Protein AF-A0A2D8QT97-F1 (afdb_monomer_lite)

Radius of gyration: 22.18 Å; chains: 1; bounding box: 43×36×55 Å

Sequence (102 aa):
MDELIPLLGMLVAIIIPLATFVWLYFEEKGKRQTILEIAKHMDDASKVEELLGIFDERKKEPIDYRRGGVITLFVGIGIYLLGFASMGSFFEGIGLLVGAIG

Secondary structure (DSSP, 8-state):
-TTHHHHHHHHHHHHHHHHHHHHHHHHHHHHHHHHHHHHHT-S-HHHHHHHHHHHHS---S---HHHHHHHHHHHHHHHHHHIIIII-HHHHHHHHHHHHH-

Foldseek 3Di:
DVVVVVVVVVVVVVVVVVVVVVVVVVVVVVVVVVLVVVVVVDPDVVVNVVVVVVVVVVPPDPPPVVVVLVVQLVQLVVQLVVCVPPVHDVSVVVSVVSNVVD

Structure (mmCIF, N/CA/C/O backbone):
data_AF-A0A2D8QT97-F1
#
_entry.id   AF-A0A2D8QT97-F1
#
loop_
_atom_site.group_PDB
_atom_site.id
_atom_site.type_symbol
_atom_site.label_atom_id
_atom_site.label_alt_id
_atom_site.label_comp_id
_atom_site.label_asym_id
_atom_site.label_entity_id
_atom_site.label_seq_id
_atom_site.pdbx_PDB_ins_code
_atom_site.Cartn_x
_atom_site.Cartn_y
_atom_site.Cartn_z
_atom_site.occupancy
_atom_site.B_iso_or_equiv
_atom_site.auth_seq_id
_atom_site.auth_comp_id
_atom_site.auth_asym_id
_atom_site.auth_atom_id
_atom_site.pdbx_PDB_model_num
ATOM 1 N N . MET A 1 1 ? 7.659 21.836 -21.345 1.00 60.66 1 MET A N 1
ATOM 2 C CA . MET A 1 1 ? 6.516 20.913 -21.141 1.00 60.66 1 MET A CA 1
ATOM 3 C C . MET A 1 1 ? 6.981 19.616 -20.489 1.00 60.66 1 MET A C 1
ATOM 5 O O . MET A 1 1 ? 6.235 19.068 -19.688 1.00 60.66 1 MET A O 1
ATOM 9 N N . ASP A 1 2 ? 8.222 19.190 -20.746 1.00 69.31 2 ASP A N 1
ATOM 10 C CA . ASP A 1 2 ? 8.785 17.928 -20.243 1.00 69.31 2 ASP A CA 1
ATOM 11 C C . ASP A 1 2 ? 8.944 17.844 -18.714 1.00 69.31 2 ASP A C 1
ATOM 13 O O . ASP A 1 2 ? 8.832 16.760 -18.161 1.00 69.31 2 ASP A O 1
ATOM 17 N N . GLU A 1 3 ? 9.112 18.965 -18.002 1.00 77.50 3 GLU A N 1
ATOM 18 C CA . GLU A 1 3 ? 9.216 18.983 -16.526 1.00 77.50 3 GLU A CA 1
ATOM 19 C C . GLU A 1 3 ? 7.862 19.112 -15.805 1.00 77.50 3 GLU A C 1
ATOM 21 O O . GLU A 1 3 ? 7.739 18.760 -14.632 1.00 77.50 3 GLU A O 1
ATOM 26 N N . LEU A 1 4 ? 6.815 19.562 -16.504 1.00 83.38 4 LEU A N 1
ATOM 27 C CA . LEU A 1 4 ? 5.486 19.755 -15.914 1.00 83.38 4 LEU A CA 1
ATOM 28 C C . LEU A 1 4 ? 4.791 18.410 -15.646 1.00 83.38 4 LEU A C 1
ATOM 30 O O . LEU A 1 4 ? 4.108 18.252 -14.637 1.00 83.38 4 LEU A O 1
ATOM 34 N N . ILE A 1 5 ? 4.989 17.435 -16.539 1.00 83.50 5 ILE A N 1
ATOM 35 C CA . ILE A 1 5 ? 4.374 16.104 -16.449 1.00 83.50 5 ILE A CA 1
ATOM 36 C C . ILE A 1 5 ? 4.911 15.321 -15.230 1.00 83.50 5 ILE A C 1
ATOM 38 O O . ILE A 1 5 ? 4.091 14.866 -14.428 1.00 83.50 5 ILE A O 1
ATOM 42 N N . PRO A 1 6 ? 6.239 15.214 -15.002 1.00 83.69 6 PRO A N 1
ATOM 43 C CA . PRO A 1 6 ? 6.788 14.601 -13.791 1.00 83.69 6 PRO A CA 1
ATOM 44 C C . PRO A 1 6 ? 6.348 15.305 -12.502 1.00 83.69 6 PRO A C 1
ATOM 46 O O . PRO A 1 6 ? 6.034 14.643 -11.513 1.00 83.69 6 PRO A O 1
ATOM 49 N N . LEU A 1 7 ? 6.287 16.642 -12.513 1.00 87.44 7 LEU A N 1
ATOM 50 C CA . LEU A 1 7 ? 5.887 17.436 -11.350 1.00 87.44 7 LEU A CA 1
ATOM 51 C C . LEU A 1 7 ? 4.429 17.171 -10.950 1.00 87.44 7 LEU A C 1
ATOM 53 O O . LEU A 1 7 ? 4.136 16.959 -9.773 1.00 87.44 7 LEU A O 1
ATOM 57 N N . LEU A 1 8 ? 3.520 17.131 -11.928 1.00 87.06 8 LEU A N 1
ATOM 58 C CA . LEU A 1 8 ? 2.114 16.797 -11.697 1.00 87.06 8 LEU A CA 1
ATOM 59 C C . LEU A 1 8 ? 1.950 15.353 -11.204 1.00 87.06 8 LEU A C 1
ATOM 61 O O . LEU A 1 8 ? 1.160 15.113 -10.294 1.00 87.06 8 LEU A O 1
ATOM 65 N N . GLY A 1 9 ? 2.732 14.409 -11.739 1.00 82.69 9 GLY A N 1
ATOM 66 C CA . GLY A 1 9 ? 2.736 13.019 -11.275 1.00 82.69 9 GLY A CA 1
ATOM 67 C C . GLY A 1 9 ? 3.118 12.885 -9.797 1.00 82.69 9 GLY A C 1
ATOM 68 O O . GLY A 1 9 ? 2.410 12.231 -9.031 1.00 82.69 9 GLY A O 1
ATOM 69 N N . MET A 1 10 ? 4.188 13.564 -9.369 1.00 89.38 10 MET A N 1
ATOM 70 C CA . MET A 1 10 ? 4.606 13.581 -7.961 1.00 89.38 10 MET A CA 1
ATOM 71 C C . MET A 1 10 ? 3.567 14.248 -7.051 1.00 89.38 10 MET A C 1
ATOM 73 O O . MET A 1 10 ? 3.303 13.754 -5.955 1.00 89.38 10 MET A O 1
ATOM 77 N N . LEU A 1 11 ? 2.933 15.334 -7.505 1.00 88.69 11 LEU A N 1
ATOM 78 C CA . LEU A 1 11 ? 1.874 15.999 -6.742 1.00 88.69 11 LEU A CA 1
ATOM 79 C C . LEU A 1 11 ? 0.670 15.081 -6.524 1.00 88.69 11 LEU A C 1
ATOM 81 O O . LEU A 1 11 ? 0.197 14.958 -5.396 1.00 88.69 11 LEU A O 1
ATOM 85 N N . VAL A 1 12 ? 0.203 14.389 -7.566 1.00 88.88 12 VAL A N 1
ATOM 86 C CA . VAL A 1 12 ? -0.920 13.443 -7.457 1.00 88.88 12 VAL A CA 1
ATOM 87 C C . VAL A 1 12 ? -0.585 12.305 -6.489 1.00 88.88 12 VAL A C 1
ATOM 89 O O . VAL A 1 12 ? -1.412 11.957 -5.644 1.00 88.88 12 VAL A O 1
ATOM 92 N N . ALA A 1 13 ? 0.643 11.781 -6.550 1.00 82.94 13 ALA A N 1
ATOM 93 C CA . ALA A 1 13 ? 1.108 10.717 -5.663 1.00 82.94 13 ALA A CA 1
ATOM 94 C C . ALA A 1 13 ? 1.127 11.116 -4.177 1.00 82.94 13 ALA A C 1
ATOM 96 O O . ALA A 1 13 ? 0.991 10.248 -3.321 1.00 82.94 13 ALA A O 1
ATOM 97 N N . ILE A 1 14 ? 1.265 12.406 -3.858 1.00 91.12 14 ILE A N 1
ATOM 98 C CA . ILE A 1 14 ? 1.238 12.921 -2.479 1.00 91.12 14 ILE A CA 1
ATOM 99 C C . ILE A 1 14 ? -0.188 13.300 -2.057 1.00 91.12 14 ILE A C 1
ATOM 101 O O . ILE A 1 14 ? -0.610 13.015 -0.934 1.00 91.12 14 ILE A O 1
ATOM 105 N N . ILE A 1 15 ? -0.951 13.924 -2.958 1.00 92.12 15 ILE A N 1
ATOM 106 C CA . ILE A 1 15 ? -2.308 14.410 -2.679 1.00 92.12 15 ILE A CA 1
ATOM 107 C C . ILE A 1 15 ? -3.254 13.247 -2.372 1.00 92.12 15 ILE A C 1
ATOM 109 O O . ILE A 1 15 ? -4.049 13.356 -1.440 1.00 92.12 15 ILE A O 1
ATOM 113 N N . ILE A 1 16 ? -3.165 12.134 -3.111 1.00 90.69 16 ILE A N 1
ATOM 114 C CA . ILE A 1 16 ? -4.070 10.991 -2.920 1.00 90.69 16 ILE A CA 1
ATOM 115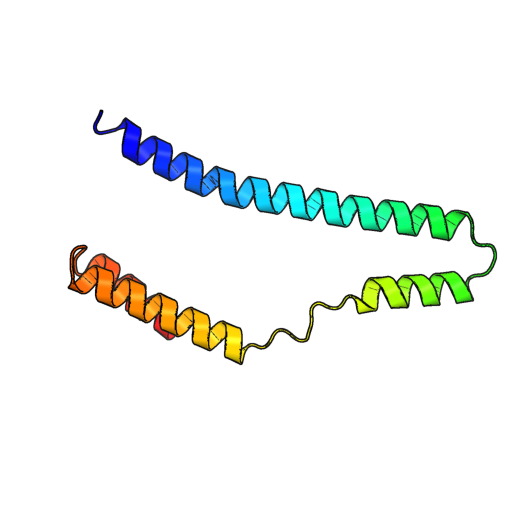 C C . ILE A 1 16 ? -3.929 10.392 -1.506 1.00 90.69 16 ILE A C 1
ATOM 117 O O . ILE A 1 16 ? -4.939 10.348 -0.798 1.00 90.69 16 ILE A O 1
ATOM 121 N N . PRO A 1 17 ? -2.729 9.999 -1.027 1.00 89.75 17 PRO A N 1
ATOM 122 C CA . PRO A 1 17 ? -2.556 9.535 0.346 1.00 89.75 17 PRO A CA 1
ATOM 123 C C . PRO A 1 17 ? -3.043 10.555 1.373 1.00 89.75 17 PRO A C 1
ATOM 125 O O . PRO A 1 17 ? -3.833 10.202 2.247 1.00 89.75 17 PRO A O 1
ATOM 128 N N . LEU A 1 18 ? -2.654 11.828 1.246 1.00 89.94 18 LEU A N 1
ATOM 129 C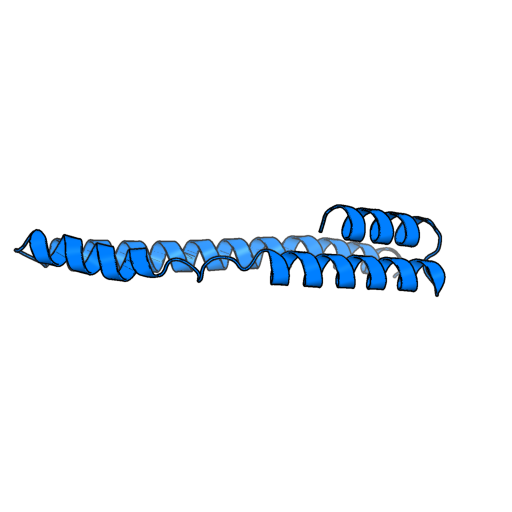 CA . LEU A 1 18 ? -3.073 12.866 2.192 1.00 89.94 18 LEU A CA 1
ATOM 130 C C . LEU A 1 18 ? -4.597 12.998 2.265 1.00 89.94 18 LEU A C 1
ATOM 132 O O . LEU A 1 18 ? -5.150 13.038 3.361 1.00 89.94 18 LEU A O 1
ATOM 136 N N . ALA A 1 19 ? -5.284 13.001 1.123 1.00 89.56 19 ALA A N 1
ATOM 137 C CA . ALA A 1 19 ? -6.740 13.058 1.078 1.00 89.56 19 ALA A CA 1
ATOM 138 C C . ALA A 1 19 ? -7.378 11.838 1.760 1.00 89.56 19 ALA A C 1
ATOM 140 O O . ALA A 1 19 ? -8.303 12.000 2.558 1.00 89.56 19 ALA A O 1
ATOM 141 N N . THR A 1 20 ? -6.858 10.629 1.510 1.00 88.88 20 THR A N 1
ATOM 142 C CA . THR A 1 20 ? -7.362 9.410 2.166 1.00 88.88 20 THR A CA 1
ATOM 143 C C . THR A 1 20 ? -7.163 9.438 3.682 1.00 88.88 20 THR A C 1
ATOM 145 O O . THR A 1 20 ? -8.086 9.099 4.420 1.00 88.88 20 THR A O 1
ATOM 148 N N . PHE A 1 21 ? -6.011 9.915 4.168 1.00 88.31 21 PHE A N 1
ATOM 149 C CA . PHE A 1 21 ? -5.744 10.055 5.601 1.00 88.31 21 PHE A CA 1
ATOM 150 C C . PHE A 1 21 ? -6.637 11.105 6.260 1.00 88.31 21 PHE A C 1
ATOM 152 O O . PHE A 1 21 ? -7.168 10.865 7.342 1.00 88.31 21 PHE A O 1
ATOM 159 N N . VAL A 1 22 ? -6.825 12.257 5.611 1.00 90.75 22 VAL A N 1
ATOM 160 C CA . VAL A 1 22 ? -7.700 13.321 6.118 1.00 90.75 22 VAL A CA 1
ATOM 161 C C . VAL A 1 22 ? -9.141 12.827 6.217 1.00 90.75 22 VAL A C 1
ATOM 163 O O . VAL A 1 22 ? -9.788 13.040 7.241 1.00 90.75 22 VAL A O 1
ATOM 166 N N . TRP A 1 23 ? -9.637 12.129 5.195 1.00 87.50 23 TRP A N 1
ATOM 167 C CA . TRP A 1 23 ? -10.977 11.553 5.228 1.00 87.50 23 TRP A CA 1
ATOM 168 C C . TRP A 1 23 ? -11.117 10.532 6.364 1.00 87.50 23 TRP A C 1
ATOM 170 O O . TRP A 1 23 ? -12.007 10.688 7.200 1.00 87.50 23 TRP A O 1
ATOM 180 N N . LEU A 1 24 ? -10.202 9.562 6.466 1.00 80.62 24 LEU A N 1
ATOM 181 C CA . LEU A 1 24 ? -10.200 8.573 7.552 1.00 80.62 24 LEU A CA 1
ATOM 182 C C . LEU A 1 24 ? -10.199 9.240 8.935 1.00 80.62 24 LEU A C 1
ATOM 184 O O . LEU A 1 24 ? -10.980 8.859 9.806 1.00 80.62 24 LEU A O 1
ATOM 188 N N . TYR A 1 25 ? -9.386 10.283 9.120 1.00 85.44 25 TYR A N 1
ATOM 189 C CA . TYR A 1 25 ? -9.326 11.043 10.368 1.00 85.44 25 TYR A CA 1
ATOM 190 C C . TYR A 1 25 ? -10.667 11.700 10.717 1.00 85.44 25 TYR A C 1
ATOM 192 O O . TYR A 1 25 ? -11.128 11.601 11.855 1.00 85.44 25 TYR A O 1
ATOM 200 N N . PHE A 1 26 ? -11.308 12.372 9.757 1.00 86.06 26 PHE A N 1
ATOM 201 C CA . PHE A 1 26 ? -12.602 13.013 10.000 1.00 86.06 26 PHE A CA 1
ATOM 202 C C . PHE A 1 26 ? -13.720 11.996 10.229 1.00 86.06 26 PHE A C 1
ATOM 204 O O . PHE A 1 26 ? -14.580 12.230 11.078 1.00 86.06 26 PHE A O 1
ATOM 211 N N . GLU A 1 27 ? -13.693 10.858 9.535 1.00 82.31 27 GLU A N 1
ATOM 212 C CA . GLU A 1 27 ? -14.674 9.792 9.721 1.00 82.31 27 GLU A CA 1
ATOM 213 C C . GLU A 1 27 ? -14.574 9.173 11.125 1.00 82.31 27 GLU A C 1
ATOM 215 O O . GLU A 1 27 ? -15.584 9.020 11.816 1.00 82.31 27 GLU A O 1
ATOM 220 N N . GLU A 1 28 ? -13.360 8.872 11.593 1.00 78.12 28 GLU A N 1
ATOM 221 C CA . GLU A 1 28 ? -13.136 8.363 12.950 1.00 78.12 28 GLU A CA 1
ATOM 222 C C . GLU A 1 28 ? -13.472 9.403 14.023 1.00 78.12 28 GLU A C 1
ATOM 224 O O . GLU A 1 28 ? -14.086 9.075 15.043 1.00 78.12 28 GLU A O 1
ATOM 229 N N . LYS A 1 29 ? -13.105 10.669 13.796 1.00 78.25 29 LYS A N 1
ATOM 230 C CA . LYS A 1 29 ? -13.398 11.762 14.728 1.00 78.25 29 LYS A CA 1
ATOM 231 C C . LYS A 1 29 ? -14.902 11.985 14.876 1.00 78.25 29 LYS A C 1
ATOM 233 O O . LYS A 1 29 ? -15.368 12.130 16.004 1.00 78.25 29 LYS A O 1
ATOM 238 N N . GLY A 1 30 ? -15.648 11.958 13.770 1.00 77.88 30 GLY A N 1
ATOM 239 C CA . GLY A 1 30 ? -17.107 12.066 13.776 1.00 77.88 30 GLY A CA 1
ATOM 240 C C . GLY A 1 30 ? -17.756 10.934 14.571 1.00 77.88 30 GLY A C 1
ATOM 241 O O . GLY A 1 30 ? -18.522 11.197 15.494 1.00 77.88 30 GLY A O 1
ATOM 242 N N . LYS A 1 31 ? -17.362 9.680 14.306 1.00 75.62 31 LYS A N 1
ATOM 243 C CA . LYS A 1 31 ? -17.861 8.505 15.047 1.00 75.62 31 LYS A CA 1
ATOM 244 C C . LYS A 1 31 ? -17.612 8.624 16.553 1.00 75.62 31 LYS A C 1
ATOM 246 O O . LYS A 1 31 ? -18.523 8.398 17.344 1.00 75.62 31 LYS A O 1
ATOM 251 N N . ARG A 1 32 ? -16.404 9.032 16.960 1.00 75.62 32 ARG A N 1
ATOM 252 C CA . ARG A 1 32 ? -16.051 9.206 18.380 1.00 75.62 32 ARG A CA 1
ATOM 253 C C . ARG A 1 32 ? -16.857 10.308 19.061 1.00 75.62 32 ARG A C 1
ATOM 255 O O . ARG A 1 32 ? -17.264 10.124 20.203 1.00 75.62 32 ARG A O 1
ATOM 262 N N . GLN A 1 33 ? -17.091 11.433 18.386 1.00 78.12 33 GLN A N 1
ATOM 263 C CA . GLN A 1 33 ? -17.899 12.523 18.941 1.00 78.12 33 GLN A CA 1
ATOM 264 C C . GLN A 1 33 ? -19.350 12.093 19.160 1.00 78.12 33 GLN A C 1
ATOM 266 O O . GLN A 1 33 ? -19.879 12.316 20.244 1.00 78.12 33 GLN A O 1
ATOM 271 N N . THR A 1 34 ? -19.953 11.397 18.193 1.00 77.94 34 THR A N 1
ATOM 272 C CA . THR A 1 34 ? -21.323 10.881 18.318 1.00 77.94 34 THR A CA 1
ATOM 273 C C . THR A 1 34 ? -21.457 9.872 19.459 1.00 77.94 34 THR A C 1
ATOM 275 O O . THR A 1 34 ? -22.394 9.965 20.246 1.00 77.94 34 THR A O 1
ATOM 278 N N . ILE A 1 35 ? -20.500 8.949 19.612 1.00 72.56 35 ILE A N 1
ATOM 279 C CA . ILE A 1 35 ? -20.483 7.998 20.739 1.00 72.56 35 ILE A CA 1
ATOM 280 C C . ILE A 1 35 ? -20.404 8.743 22.077 1.00 72.56 35 ILE A C 1
ATOM 282 O O . ILE A 1 35 ? -21.113 8.407 23.022 1.00 72.56 35 ILE A O 1
ATOM 286 N N . LEU A 1 36 ? -19.566 9.777 22.156 1.00 76.19 36 LEU A N 1
ATOM 287 C CA . LEU A 1 36 ? -19.347 10.546 23.379 1.00 76.19 36 LEU A CA 1
ATOM 288 C C . LEU A 1 36 ? -20.563 11.413 23.748 1.00 76.19 36 LEU A C 1
ATOM 290 O O . LEU A 1 36 ? -20.843 11.596 24.930 1.00 76.19 36 LEU A O 1
ATOM 294 N N . GLU A 1 37 ? -21.304 11.923 22.762 1.00 78.94 37 GLU A N 1
ATOM 295 C CA . GLU A 1 37 ? -22.587 12.605 22.977 1.00 78.94 37 GLU A CA 1
ATOM 296 C C . GLU A 1 37 ? -23.678 11.637 23.439 1.00 78.94 37 GLU A C 1
ATOM 298 O O . GLU A 1 37 ? -24.350 11.917 24.429 1.00 78.94 37 GLU A O 1
ATOM 303 N N . ILE A 1 38 ? -23.809 10.470 22.801 1.00 76.62 38 ILE A N 1
ATOM 304 C CA . ILE A 1 38 ? -24.771 9.438 23.214 1.00 76.62 38 ILE A CA 1
ATOM 305 C C . ILE A 1 38 ? -24.480 8.976 24.650 1.00 76.62 38 ILE A C 1
ATOM 307 O O . ILE A 1 38 ? -25.389 8.936 25.474 1.00 76.62 38 ILE A O 1
ATOM 311 N N . ALA A 1 39 ? -23.211 8.722 24.988 1.00 70.69 39 ALA A N 1
ATOM 312 C CA . ALA A 1 39 ? -22.806 8.305 26.331 1.00 70.69 39 ALA A CA 1
ATOM 313 C C . ALA A 1 39 ? -23.115 9.354 27.413 1.00 70.69 39 ALA A C 1
ATOM 315 O O . ALA A 1 39 ? -23.451 8.994 28.535 1.00 70.69 39 ALA A O 1
ATOM 316 N N . LYS A 1 40 ? -23.037 10.653 27.093 1.00 75.00 40 LYS A N 1
ATOM 317 C CA . LYS A 1 40 ? -23.375 11.740 28.033 1.00 75.00 40 LYS A CA 1
ATOM 318 C C . LYS A 1 40 ? -24.869 11.858 28.325 1.00 75.00 40 LYS A C 1
ATOM 320 O O . LYS A 1 40 ? -25.230 12.431 29.347 1.00 75.00 40 LYS A O 1
ATOM 325 N N . HIS A 1 41 ? -25.718 11.371 27.424 1.00 75.44 41 HIS A N 1
ATOM 326 C CA . HIS A 1 41 ? -27.175 11.428 27.547 1.00 75.44 41 HIS A CA 1
ATOM 327 C C . HIS A 1 41 ? -27.794 10.099 28.010 1.00 75.44 41 HIS A C 1
ATOM 329 O O . HIS A 1 41 ? -29.016 9.975 28.041 1.00 75.44 41 HIS A O 1
ATOM 335 N N . MET A 1 42 ? -26.971 9.110 28.367 1.00 68.62 42 MET A N 1
ATOM 336 C CA . MET A 1 42 ? -27.417 7.815 28.871 1.00 68.62 42 MET A CA 1
ATOM 337 C C . MET A 1 42 ? -27.129 7.680 30.364 1.00 68.62 42 MET A C 1
ATOM 339 O O . MET A 1 42 ? -25.981 7.746 30.787 1.00 68.62 42 MET A O 1
ATOM 343 N N . ASP A 1 43 ? -28.178 7.433 31.147 1.00 65.62 43 ASP A N 1
ATOM 344 C CA . ASP A 1 43 ? -28.097 7.285 32.608 1.00 65.62 43 ASP A CA 1
ATOM 345 C C . ASP A 1 43 ? -27.659 5.880 33.073 1.00 65.62 43 ASP A C 1
ATOM 347 O O . ASP A 1 43 ? -27.400 5.673 34.257 1.00 65.62 43 ASP A O 1
ATOM 351 N N . ASP A 1 44 ? -27.577 4.901 32.164 1.00 68.94 44 ASP A N 1
ATOM 352 C CA . ASP A 1 44 ? -27.368 3.486 32.496 1.00 68.94 44 ASP A CA 1
ATOM 353 C C . ASP A 1 44 ? -26.082 2.941 31.850 1.00 68.94 44 ASP A C 1
ATOM 355 O O . ASP A 1 44 ? -26.007 2.746 30.630 1.00 68.94 44 ASP A O 1
ATOM 359 N N . ALA A 1 45 ? -25.057 2.702 32.677 1.00 67.00 45 ALA A N 1
ATOM 360 C CA . ALA A 1 45 ? -23.709 2.320 32.244 1.00 67.00 45 ALA A CA 1
ATOM 361 C C . ALA A 1 45 ? -23.688 1.029 31.403 1.00 67.00 45 ALA A C 1
ATOM 363 O O . ALA A 1 45 ? -22.893 0.912 30.471 1.00 67.00 45 ALA A O 1
ATOM 364 N N . SER A 1 46 ? -24.617 0.105 31.665 1.00 67.69 46 SER A N 1
ATOM 365 C CA . SER A 1 46 ? -24.716 -1.182 30.960 1.00 67.69 46 SER A CA 1
ATOM 366 C C . SER A 1 46 ? -25.048 -1.017 29.472 1.00 67.69 46 SER A C 1
ATOM 368 O O . SER A 1 46 ? -24.547 -1.753 28.627 1.00 67.69 46 SER A O 1
ATOM 370 N N . LYS A 1 47 ? -25.866 -0.016 29.124 1.00 67.88 47 LYS A N 1
ATOM 371 C CA . LYS A 1 47 ? -26.249 0.248 27.730 1.00 67.88 47 LYS A CA 1
ATOM 372 C C . LYS A 1 47 ? -25.175 1.027 26.968 1.00 67.88 47 LYS A C 1
ATOM 374 O O . LYS A 1 47 ? -25.101 0.937 25.745 1.00 67.88 47 LYS A O 1
ATOM 379 N N . VAL A 1 48 ? -24.346 1.797 27.677 1.00 69.44 48 VAL A N 1
ATOM 380 C CA . VAL A 1 48 ? -23.174 2.467 27.091 1.00 69.44 48 VAL A CA 1
ATOM 381 C C . VAL A 1 48 ? -22.136 1.429 26.671 1.00 69.44 48 VAL A C 1
ATOM 383 O O . VAL A 1 48 ? -21.565 1.546 25.591 1.00 69.44 48 VAL A O 1
ATOM 386 N N . GLU A 1 49 ? -21.937 0.389 27.482 1.00 67.19 49 GLU A N 1
ATOM 387 C CA . GLU A 1 49 ? -21.044 -0.728 27.167 1.00 67.19 49 GLU A CA 1
ATOM 388 C C . GLU A 1 49 ? -21.553 -1.561 25.981 1.00 67.19 49 GLU A C 1
ATOM 390 O O . GLU A 1 49 ? -20.773 -1.901 25.095 1.00 67.19 49 GLU A O 1
ATOM 395 N N . GLU A 1 50 ? -22.866 -1.789 25.884 1.00 71.75 50 GLU A N 1
ATOM 396 C CA . GLU A 1 50 ? -23.488 -2.455 24.730 1.00 71.75 50 GLU A CA 1
ATOM 397 C C . GLU A 1 50 ? -23.354 -1.630 23.434 1.00 71.75 50 GLU A C 1
ATOM 399 O O . GLU A 1 50 ? -22.995 -2.166 22.386 1.00 71.75 50 GLU A O 1
ATOM 404 N N . LEU A 1 51 ? -23.558 -0.308 23.494 1.00 71.06 51 LEU A N 1
ATOM 405 C CA . LEU A 1 51 ? -23.340 0.578 22.344 1.00 71.06 51 LEU A CA 1
ATOM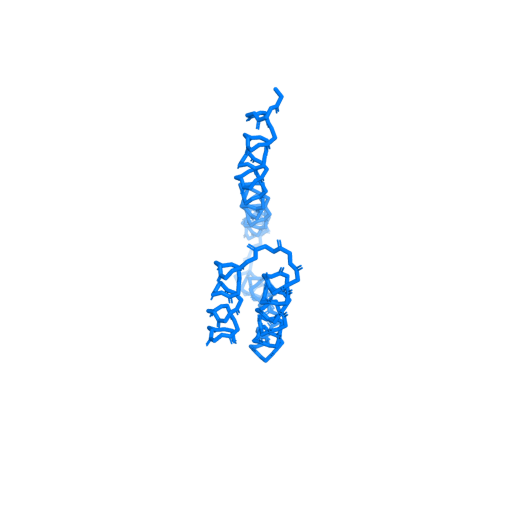 406 C C . LEU A 1 51 ? -21.870 0.640 21.934 1.00 71.06 51 LEU A C 1
ATOM 408 O O . LEU A 1 51 ? -21.574 0.556 20.743 1.00 71.06 51 LEU A O 1
ATOM 412 N N . LEU A 1 52 ? -20.951 0.763 22.895 1.00 69.06 52 LEU A N 1
ATOM 413 C CA . LEU A 1 52 ? -19.517 0.670 22.629 1.00 69.06 52 LEU A CA 1
ATOM 414 C C . LEU A 1 52 ? -19.187 -0.670 21.969 1.00 69.06 52 LEU A C 1
ATOM 416 O O . LEU A 1 52 ? -18.494 -0.667 20.960 1.00 69.06 52 LEU A O 1
ATOM 420 N N . GLY A 1 53 ? -19.764 -1.773 22.450 1.00 69.81 53 GLY A N 1
ATOM 421 C CA . GLY A 1 53 ? -19.655 -3.097 21.843 1.00 69.81 53 GLY A CA 1
ATOM 422 C C . GLY A 1 53 ? -20.105 -3.122 20.382 1.00 69.81 53 GLY A C 1
ATOM 423 O O . GLY A 1 53 ? -19.349 -3.570 19.533 1.00 69.81 53 GLY A O 1
ATOM 424 N N . ILE A 1 54 ? -21.267 -2.557 20.046 1.00 71.38 54 ILE A N 1
ATOM 425 C CA . ILE A 1 54 ? -21.784 -2.511 18.662 1.00 71.38 54 ILE A CA 1
ATOM 426 C C . ILE A 1 54 ? -20.894 -1.658 17.738 1.00 71.38 54 ILE A C 1
ATOM 428 O O . ILE A 1 54 ? -20.715 -1.980 16.558 1.00 71.38 54 ILE A O 1
ATOM 432 N N . PHE A 1 55 ? -20.331 -0.558 18.248 1.00 64.06 55 PHE A N 1
ATOM 433 C CA . PHE A 1 55 ? -19.427 0.301 17.478 1.00 64.06 55 PHE A CA 1
ATOM 434 C C . PHE A 1 55 ? -18.011 -0.281 17.350 1.00 64.06 55 PHE A C 1
ATOM 436 O O . PHE A 1 55 ? -17.370 -0.054 16.322 1.00 64.06 55 PHE A O 1
ATOM 443 N N . ASP A 1 56 ? -17.543 -1.043 18.338 1.00 63.97 56 ASP A N 1
ATOM 444 C CA . ASP A 1 56 ? -16.235 -1.712 18.349 1.00 63.97 56 ASP A CA 1
ATOM 445 C C . ASP A 1 56 ? -16.276 -3.057 17.586 1.00 63.97 56 ASP A C 1
ATOM 447 O O . ASP A 1 56 ? -15.317 -3.444 16.919 1.00 63.97 56 ASP A O 1
ATOM 451 N N . GLU A 1 57 ? -17.435 -3.731 17.555 1.00 54.62 57 GLU A N 1
ATOM 452 C CA . GLU A 1 57 ? -17.725 -4.917 16.732 1.00 54.62 57 GLU A CA 1
ATOM 453 C C . GLU A 1 57 ? -17.893 -4.613 15.243 1.00 54.62 57 GLU A C 1
ATOM 455 O O . GLU A 1 57 ? -17.859 -5.533 14.424 1.00 54.62 57 GLU A O 1
ATOM 460 N N . ARG A 1 58 ? -17.863 -3.338 14.833 1.00 53.75 58 ARG A N 1
ATOM 461 C CA . ARG A 1 58 ? -17.414 -2.966 13.478 1.00 53.75 58 ARG A CA 1
ATOM 462 C C . ARG A 1 58 ? -15.906 -3.226 13.315 1.00 53.75 58 ARG A C 1
ATOM 464 O O . ARG A 1 58 ? -15.219 -2.483 12.609 1.00 53.75 58 ARG A O 1
ATOM 471 N N . LYS A 1 59 ? -15.386 -4.307 13.914 1.00 53.75 59 LYS A N 1
ATOM 472 C CA . LYS A 1 59 ? -14.182 -4.992 13.465 1.00 53.75 59 LYS A CA 1
ATOM 473 C C . LYS A 1 59 ? -14.357 -5.156 11.967 1.00 53.75 59 LYS A C 1
ATOM 475 O O . LYS A 1 59 ? -15.268 -5.847 11.513 1.00 53.75 59 LYS A O 1
ATOM 480 N N . LYS A 1 60 ? -13.502 -4.470 11.203 1.00 56.16 60 LYS A N 1
ATOM 481 C CA . LYS A 1 60 ? -13.230 -4.817 9.808 1.00 56.16 60 LYS A CA 1
ATOM 482 C C . LYS A 1 60 ? -13.234 -6.342 9.748 1.00 56.16 60 LYS A C 1
ATOM 484 O O . LYS A 1 60 ? -12.549 -6.951 10.573 1.00 56.16 60 LYS A O 1
ATOM 489 N N . GLU A 1 61 ? -14.066 -6.916 8.877 1.00 56.28 61 GLU A N 1
ATOM 490 C CA . GLU A 1 61 ? -14.134 -8.364 8.647 1.00 56.28 61 GLU A CA 1
ATOM 491 C C . GLU A 1 61 ? -12.727 -8.963 8.762 1.00 56.28 61 GLU A C 1
ATOM 493 O O . GLU A 1 61 ? -11.787 -8.298 8.304 1.00 56.28 61 GLU A O 1
ATOM 498 N N . PRO A 1 62 ? -12.550 -10.143 9.397 1.00 58.59 62 PRO A N 1
ATOM 499 C CA . PRO A 1 62 ? -11.226 -10.721 9.606 1.00 58.59 62 PRO A CA 1
ATOM 500 C C . PRO A 1 62 ? -10.444 -10.596 8.306 1.00 58.59 62 PRO A C 1
ATOM 502 O O . PRO A 1 62 ? -10.884 -11.116 7.281 1.00 58.59 62 PRO A O 1
ATOM 505 N N . ILE A 1 63 ? -9.369 -9.798 8.334 1.00 61.00 63 ILE A N 1
ATOM 506 C CA . ILE A 1 63 ? -8.656 -9.415 7.119 1.00 61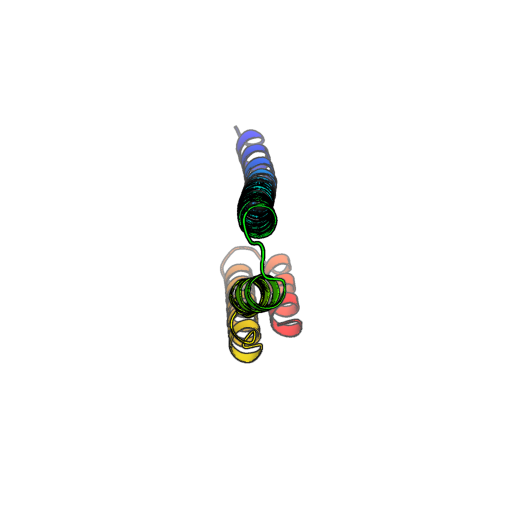.00 63 ILE A CA 1
ATOM 507 C C . ILE A 1 63 ? -8.204 -10.718 6.479 1.00 61.00 63 ILE A C 1
ATOM 509 O O . ILE A 1 63 ? -7.381 -11.442 7.040 1.00 61.00 63 ILE A O 1
ATOM 513 N N . ASP A 1 64 ? -8.808 -11.056 5.342 1.00 71.50 64 ASP A N 1
ATOM 514 C CA . ASP A 1 64 ? -8.504 -12.296 4.652 1.00 71.50 64 ASP A CA 1
ATOM 515 C C . ASP A 1 64 ? -7.134 -12.129 3.996 1.00 71.50 64 ASP A C 1
ATOM 517 O O . ASP A 1 64 ? -6.998 -11.642 2.869 1.00 71.50 64 ASP A O 1
ATOM 521 N N . TYR A 1 65 ? -6.099 -12.514 4.740 1.00 69.25 65 TYR A N 1
ATOM 522 C CA . TYR A 1 65 ? -4.713 -12.457 4.298 1.00 69.25 65 TYR A CA 1
ATOM 523 C C . TYR A 1 65 ? -4.485 -13.252 3.010 1.00 69.25 65 TYR A C 1
ATOM 525 O O . TYR A 1 65 ? -3.586 -12.908 2.249 1.00 69.25 65 TYR A O 1
ATOM 533 N N . ARG A 1 66 ? -5.322 -14.254 2.691 1.00 78.56 66 ARG A N 1
ATOM 534 C CA . ARG A 1 66 ? -5.228 -14.958 1.403 1.00 78.56 66 ARG A CA 1
ATOM 535 C C . ARG A 1 66 ? -5.668 -14.065 0.256 1.00 78.56 66 ARG A C 1
ATOM 537 O O . ARG A 1 66 ? -5.014 -14.063 -0.779 1.00 78.56 66 ARG A O 1
ATOM 544 N N . ARG A 1 67 ? -6.747 -13.293 0.419 1.00 80.44 67 ARG A N 1
ATOM 545 C CA . ARG A 1 67 ? -7.163 -12.324 -0.609 1.00 80.44 67 ARG A CA 1
ATOM 546 C C . ARG A 1 67 ? -6.109 -11.239 -0.777 1.00 80.44 67 ARG A C 1
ATOM 548 O O . ARG A 1 67 ? -5.751 -10.935 -1.908 1.00 80.44 67 ARG A O 1
ATOM 555 N N . GLY A 1 68 ? -5.585 -10.715 0.332 1.00 83.12 68 GLY A N 1
ATOM 556 C CA . GLY A 1 68 ? -4.512 -9.720 0.316 1.00 83.12 68 GLY A CA 1
ATOM 557 C C . GLY A 1 68 ? -3.253 -10.215 -0.402 1.00 83.12 68 GLY A C 1
ATOM 558 O O . GLY A 1 68 ? -2.758 -9.531 -1.297 1.00 83.12 68 GLY A O 1
ATOM 559 N N . GLY A 1 69 ? -2.787 -11.424 -0.080 1.00 85.62 69 GLY A N 1
ATOM 560 C CA . GLY A 1 69 ? -1.605 -12.006 -0.718 1.00 85.62 69 GLY A CA 1
ATOM 561 C C . GLY A 1 69 ? -1.820 -12.328 -2.195 1.00 85.62 69 GLY A C 1
ATOM 562 O O . GLY A 1 69 ? -1.002 -11.966 -3.034 1.00 85.62 69 GLY A O 1
ATOM 563 N N . VAL A 1 70 ? -2.981 -12.885 -2.566 1.00 89.94 70 VAL A N 1
ATOM 564 C CA . VAL A 1 70 ? -3.317 -13.138 -3.980 1.00 89.94 70 VAL A CA 1
ATOM 565 C C . VAL A 1 70 ? -3.339 -11.836 -4.782 1.00 89.94 70 VAL A C 1
ATOM 567 O O . VAL A 1 70 ? -2.750 -11.775 -5.858 1.00 89.94 70 VAL A O 1
ATOM 570 N N . ILE A 1 71 ? -3.970 -10.780 -4.258 1.00 89.56 71 ILE A N 1
ATOM 571 C CA . ILE A 1 71 ? -3.981 -9.466 -4.914 1.00 89.56 71 ILE A CA 1
ATOM 572 C C . ILE A 1 71 ? -2.547 -8.954 -5.096 1.00 89.56 71 ILE A C 1
ATOM 574 O O . ILE A 1 71 ? -2.192 -8.515 -6.186 1.00 89.56 71 ILE A O 1
ATOM 578 N N . THR A 1 72 ? -1.713 -9.052 -4.062 1.00 91.25 72 THR A N 1
ATOM 579 C CA . THR A 1 72 ? -0.336 -8.537 -4.091 1.00 91.25 72 THR A CA 1
ATOM 580 C C . THR A 1 72 ? 0.545 -9.317 -5.072 1.00 91.25 72 THR A C 1
ATOM 582 O O . THR A 1 72 ? 1.293 -8.712 -5.840 1.00 91.25 72 THR A O 1
ATOM 585 N N . LEU A 1 73 ? 0.371 -10.638 -5.157 1.00 93.19 73 LEU A N 1
ATOM 586 C CA . LEU A 1 73 ? 1.025 -11.484 -6.153 1.00 93.19 73 LEU A CA 1
ATOM 587 C C . LEU A 1 73 ? 0.631 -11.090 -7.586 1.00 93.19 73 LEU A C 1
ATOM 589 O O . LEU A 1 73 ? 1.500 -10.927 -8.443 1.00 93.19 73 LEU A O 1
ATOM 593 N N . PHE A 1 74 ? -0.664 -10.884 -7.853 1.00 93.75 74 PHE A N 1
ATOM 594 C CA . PHE A 1 74 ? -1.136 -10.445 -9.172 1.00 93.75 74 PHE A CA 1
ATOM 595 C C . PHE A 1 74 ? -0.631 -9.046 -9.540 1.00 93.75 74 PHE A C 1
ATOM 597 O O . PHE A 1 74 ? -0.284 -8.811 -10.699 1.00 93.75 74 PHE A O 1
ATOM 604 N N . VAL A 1 75 ? -0.540 -8.131 -8.571 1.00 95.06 75 VAL A N 1
ATOM 605 C CA . VAL A 1 75 ? 0.072 -6.810 -8.775 1.00 95.06 75 VAL A CA 1
ATOM 606 C C . VAL A 1 75 ? 1.553 -6.955 -9.136 1.00 95.06 75 VAL A C 1
ATOM 608 O O . VAL A 1 75 ? 1.995 -6.349 -10.111 1.00 95.06 75 VAL A O 1
ATOM 611 N N . GLY A 1 76 ? 2.306 -7.799 -8.423 1.00 95.19 76 GLY A N 1
ATOM 612 C CA . GLY A 1 76 ? 3.712 -8.083 -8.730 1.00 95.19 76 GLY A CA 1
ATOM 613 C C . GLY A 1 76 ? 3.914 -8.638 -10.143 1.00 95.19 76 GLY A C 1
ATOM 614 O O . GLY 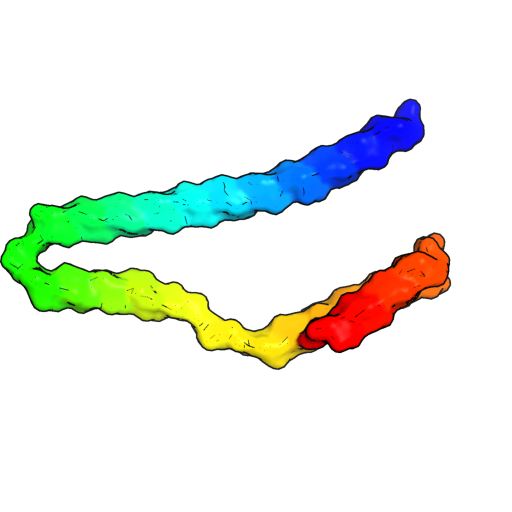A 1 76 ? 4.742 -8.127 -10.898 1.00 95.19 76 GLY A O 1
ATOM 615 N N . ILE A 1 77 ? 3.092 -9.612 -10.548 1.00 95.81 77 ILE A N 1
ATOM 616 C CA . ILE A 1 77 ? 3.098 -10.165 -11.913 1.00 95.81 77 ILE A CA 1
ATOM 617 C C . ILE A 1 77 ? 2.787 -9.075 -12.947 1.00 95.81 77 ILE A C 1
ATOM 619 O O . ILE A 1 77 ? 3.468 -8.985 -13.967 1.00 95.81 77 ILE A O 1
ATOM 623 N N . GLY A 1 78 ? 1.790 -8.225 -12.692 1.00 94.12 78 GLY A N 1
ATOM 624 C CA . GLY A 1 78 ? 1.425 -7.132 -13.594 1.00 94.12 78 GLY A CA 1
ATOM 625 C C . GLY A 1 78 ? 2.566 -6.135 -13.806 1.00 94.12 78 GLY A C 1
ATOM 626 O O . GLY A 1 78 ? 2.862 -5.772 -14.944 1.00 94.12 78 GLY A O 1
ATOM 627 N N . ILE A 1 79 ? 3.248 -5.738 -12.728 1.00 95.94 79 ILE A N 1
ATOM 628 C CA . ILE A 1 79 ? 4.404 -4.834 -12.796 1.00 95.94 79 ILE A CA 1
ATOM 629 C C . ILE A 1 79 ? 5.577 -5.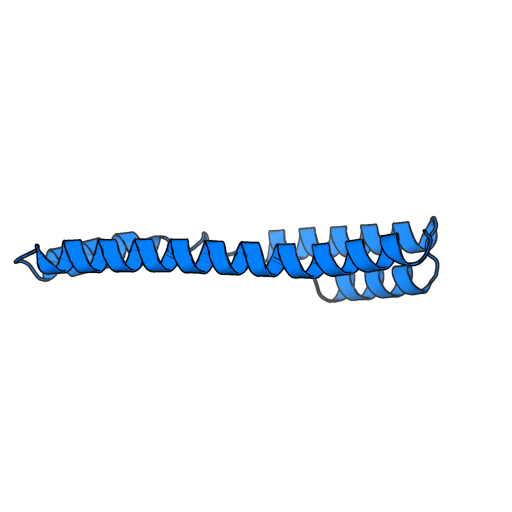508 -13.523 1.00 95.94 79 ILE A C 1
ATOM 631 O O . ILE A 1 79 ? 6.225 -4.869 -14.351 1.00 95.94 79 ILE A O 1
ATOM 635 N N . TYR A 1 80 ? 5.813 -6.801 -13.277 1.00 95.19 80 TYR A N 1
ATOM 636 C CA . TYR A 1 80 ? 6.856 -7.559 -13.967 1.00 95.19 80 TYR A CA 1
ATOM 637 C C . TYR A 1 80 ? 6.615 -7.610 -15.481 1.00 95.19 80 TYR A C 1
ATOM 639 O O . TYR A 1 80 ? 7.501 -7.275 -16.263 1.00 95.19 80 TYR A O 1
ATOM 647 N N . LEU A 1 81 ? 5.394 -7.963 -15.898 1.00 95.19 81 LEU A N 1
ATOM 648 C CA . LEU A 1 81 ? 5.014 -8.013 -17.311 1.00 95.19 81 LEU A CA 1
ATOM 649 C C . LEU A 1 81 ? 5.071 -6.632 -17.976 1.00 95.19 81 LEU A C 1
ATOM 651 O O . LEU A 1 81 ? 5.451 -6.540 -19.140 1.00 95.19 81 LEU A O 1
ATOM 655 N N . LEU A 1 82 ? 4.737 -5.558 -17.252 1.00 94.38 82 LEU A N 1
ATOM 656 C CA . LEU A 1 82 ? 4.880 -4.185 -17.743 1.00 94.38 82 LEU A CA 1
ATOM 657 C C . LEU A 1 82 ? 6.355 -3.807 -17.958 1.00 94.38 82 LEU A C 1
ATOM 659 O O . LEU A 1 82 ? 6.696 -3.189 -18.970 1.00 94.38 82 LEU A O 1
ATOM 663 N N . GLY A 1 83 ? 7.229 -4.206 -17.029 1.00 93.81 83 GLY A N 1
ATOM 664 C CA . GLY A 1 83 ? 8.677 -4.085 -17.178 1.00 93.81 83 GLY A CA 1
ATOM 665 C C . GLY A 1 83 ? 9.168 -4.797 -18.435 1.00 93.81 83 GLY A C 1
ATOM 666 O O . GLY A 1 83 ? 9.753 -4.154 -19.305 1.00 93.81 83 GLY A O 1
ATOM 667 N N . PHE A 1 84 ? 8.802 -6.071 -18.586 1.00 94.25 84 PHE A N 1
ATOM 668 C CA . PHE A 1 84 ? 9.163 -6.887 -19.745 1.00 94.25 84 PHE A CA 1
ATOM 669 C C . PHE A 1 84 ? 8.636 -6.324 -21.075 1.00 94.25 84 PHE A C 1
ATOM 671 O O . PHE A 1 84 ? 9.327 -6.369 -22.091 1.00 94.25 84 PHE A O 1
ATOM 678 N N . ALA A 1 85 ? 7.416 -5.780 -21.088 1.00 93.69 85 ALA A N 1
ATOM 679 C CA . ALA A 1 85 ? 6.780 -5.298 -22.309 1.00 93.69 85 ALA A CA 1
ATOM 680 C C . ALA A 1 85 ? 7.297 -3.931 -22.780 1.00 93.69 85 ALA A C 1
ATOM 682 O O . ALA A 1 85 ? 7.375 -3.703 -23.987 1.00 93.69 85 ALA A O 1
ATOM 683 N N . SER A 1 86 ? 7.582 -2.991 -21.867 1.00 90.06 86 SER A N 1
ATOM 684 C CA . SER A 1 86 ? 7.889 -1.614 -22.289 1.00 90.06 86 SER A CA 1
ATOM 685 C C . SER A 1 86 ? 8.772 -0.779 -21.357 1.00 90.06 86 SER A C 1
ATOM 687 O O . SER A 1 86 ? 9.316 0.218 -21.831 1.00 90.06 86 SER A O 1
ATOM 689 N N . MET A 1 87 ? 8.888 -1.096 -20.061 1.00 89.25 87 MET A N 1
ATOM 690 C CA . MET A 1 87 ? 9.568 -0.218 -19.085 1.00 89.25 87 MET A CA 1
ATOM 691 C C . MET A 1 87 ? 10.955 -0.702 -18.624 1.00 89.25 87 MET A C 1
ATOM 693 O O . MET A 1 87 ? 11.655 0.025 -17.917 1.00 89.25 87 MET A O 1
ATOM 697 N N . GLY A 1 88 ? 11.386 -1.887 -19.056 1.00 91.69 88 GLY A N 1
ATOM 698 C CA . GLY A 1 88 ? 12.721 -2.433 -18.819 1.00 91.69 88 GLY A CA 1
ATOM 699 C C . GLY A 1 88 ? 12.921 -3.090 -17.448 1.00 91.69 88 GLY A C 1
ATOM 700 O O . GLY A 1 88 ? 12.010 -3.205 -16.623 1.00 91.69 88 GLY A O 1
ATOM 701 N N . SER A 1 89 ? 14.169 -3.499 -17.196 1.00 92.31 89 SER A N 1
ATOM 702 C CA . SER A 1 89 ? 14.552 -4.389 -16.089 1.00 92.31 89 SER A CA 1
ATOM 703 C C . SER A 1 89 ? 14.332 -3.816 -14.684 1.00 92.31 89 SER A C 1
ATOM 705 O O . SER A 1 89 ? 14.190 -4.573 -13.725 1.00 92.31 89 SER A O 1
ATOM 707 N N . PHE A 1 90 ? 14.265 -2.490 -14.536 1.00 92.50 90 PHE A N 1
ATOM 708 C CA . PHE A 1 90 ? 13.966 -1.856 -13.249 1.00 92.50 90 PHE A CA 1
ATOM 709 C C . PHE A 1 90 ? 12.547 -2.193 -12.769 1.00 92.50 90 PHE A C 1
ATOM 711 O O . PHE A 1 90 ? 12.357 -2.585 -11.619 1.00 92.50 90 PHE A O 1
ATOM 718 N N . PHE A 1 91 ? 11.557 -2.108 -13.663 1.00 92.69 91 PHE A N 1
ATOM 719 C CA . PHE A 1 91 ? 10.171 -2.456 -13.346 1.00 92.69 91 PHE A CA 1
ATOM 720 C C . PHE A 1 91 ? 9.978 -3.967 -13.216 1.00 92.69 91 PHE A C 1
ATOM 722 O O . PHE A 1 91 ? 9.230 -4.403 -12.346 1.00 92.69 91 PHE A O 1
ATOM 729 N N . GLU A 1 92 ? 10.719 -4.775 -13.979 1.00 93.12 92 GLU A N 1
ATOM 730 C CA . GLU A 1 92 ? 10.775 -6.224 -13.748 1.00 93.12 92 GLU A CA 1
ATOM 731 C C . GLU A 1 92 ? 11.230 -6.543 -12.315 1.00 93.12 92 GLU A C 1
ATOM 733 O O . GLU A 1 92 ? 10.574 -7.305 -11.605 1.00 93.12 92 GLU A O 1
ATOM 738 N N . GLY A 1 93 ? 12.302 -5.896 -11.846 1.00 93.06 93 GLY A N 1
ATOM 739 C CA . GLY A 1 93 ? 12.802 -6.057 -10.481 1.00 93.06 93 GLY A CA 1
ATOM 740 C C . GLY A 1 93 ? 11.777 -5.669 -9.411 1.00 93.06 93 GLY A C 1
ATOM 741 O O . GLY A 1 93 ? 11.595 -6.405 -8.441 1.00 93.06 93 GLY A O 1
ATOM 742 N N . ILE A 1 94 ? 11.060 -4.556 -9.604 1.00 95.56 94 ILE A N 1
ATOM 743 C CA . ILE A 1 94 ? 9.975 -4.141 -8.699 1.00 95.56 94 ILE A CA 1
ATOM 744 C C . ILE A 1 94 ? 8.857 -5.188 -8.686 1.00 95.56 94 ILE A C 1
ATOM 746 O O . ILE A 1 94 ? 8.376 -5.548 -7.614 1.00 95.56 94 ILE A O 1
ATOM 750 N N . GLY A 1 95 ? 8.462 -5.709 -9.849 1.00 94.94 95 GLY A N 1
ATOM 751 C CA . GLY A 1 95 ? 7.420 -6.730 -9.946 1.00 94.94 95 GLY A CA 1
ATOM 752 C C . GLY A 1 95 ? 7.770 -8.016 -9.196 1.00 94.94 95 GLY A C 1
ATOM 753 O O . GLY A 1 95 ? 6.945 -8.526 -8.435 1.00 94.94 95 GLY A O 1
ATOM 754 N N . LEU A 1 96 ? 9.013 -8.493 -9.332 1.00 95.44 96 LEU A N 1
ATOM 755 C CA . LEU A 1 96 ? 9.509 -9.657 -8.587 1.00 95.44 96 LEU A CA 1
ATOM 756 C C . LEU A 1 96 ? 9.539 -9.404 -7.076 1.00 95.44 96 LEU A C 1
ATOM 758 O O . LEU A 1 96 ? 9.154 -10.279 -6.305 1.00 95.44 96 LEU A O 1
ATOM 762 N N . LEU A 1 97 ? 9.957 -8.210 -6.648 1.00 95.06 97 LEU A N 1
ATOM 763 C CA . LEU A 1 97 ? 9.982 -7.835 -5.235 1.00 95.06 97 LEU A CA 1
ATOM 764 C C . LEU A 1 97 ? 8.567 -7.814 -4.638 1.00 95.06 97 LEU A C 1
ATOM 766 O O . LEU A 1 97 ? 8.330 -8.409 -3.591 1.00 95.06 97 LEU A O 1
ATOM 770 N N . VAL A 1 98 ? 7.620 -7.155 -5.312 1.00 94.06 98 VAL A N 1
ATOM 771 C CA . VAL A 1 98 ? 6.227 -7.042 -4.853 1.00 94.06 98 VAL A CA 1
ATOM 772 C C . VAL A 1 98 ? 5.567 -8.419 -4.783 1.00 94.06 98 VAL A C 1
ATOM 774 O O . VAL A 1 98 ? 4.919 -8.728 -3.787 1.00 94.06 98 VAL A O 1
ATOM 777 N N . GLY A 1 99 ? 5.783 -9.270 -5.791 1.00 92.06 99 GLY A N 1
ATOM 778 C CA . GLY A 1 99 ? 5.251 -10.633 -5.800 1.00 92.06 99 GLY A CA 1
ATOM 779 C C . GLY A 1 99 ? 5.880 -11.563 -4.758 1.00 92.06 99 GLY A C 1
ATOM 780 O O . GLY A 1 99 ? 5.240 -12.527 -4.362 1.00 92.06 99 GLY A O 1
ATOM 781 N N . ALA A 1 100 ? 7.108 -11.290 -4.307 1.00 93.12 100 ALA A N 1
ATOM 782 C CA . ALA A 1 100 ? 7.772 -12.069 -3.259 1.00 93.12 100 ALA A CA 1
ATOM 783 C C . ALA A 1 100 ? 7.376 -11.645 -1.832 1.00 93.12 100 ALA A C 1
ATOM 785 O O . ALA A 1 100 ? 7.513 -12.443 -0.906 1.00 93.12 100 ALA A O 1
ATOM 786 N N . ILE A 1 101 ? 6.937 -10.395 -1.641 1.00 89.25 101 ILE A N 1
ATOM 787 C CA . ILE A 1 101 ? 6.498 -9.867 -0.336 1.00 89.25 101 ILE A CA 1
ATOM 788 C C . ILE A 1 101 ? 5.018 -10.185 -0.061 1.00 89.25 101 ILE A C 1
ATOM 790 O O . ILE A 1 101 ? 4.650 -10.373 1.099 1.00 89.25 101 ILE A O 1
ATOM 794 N N . GLY A 1 102 ? 4.189 -10.180 -1.109 1.00 77.12 102 GLY A N 1
ATOM 795 C CA . GLY A 1 102 ? 2.742 -10.427 -1.060 1.00 77.12 102 GLY A CA 1
ATOM 796 C C . GLY A 1 102 ? 2.349 -11.864 -0.776 1.00 77.12 102 GLY A C 1
ATOM 797 O O . GLY A 1 102 ? 1.387 -12.046 0.003 1.00 77.12 102 GLY A O 1
#

pLDDT: mean 81.5, std 11.77, range [53.75, 95.94]